Protein 2IAF (pdb70)

Secondary structure (DSSP, 8-state):
--SSS---HHHHHHHHHHHTT-TTT--EEEEEEEHHHHHT-TTSSHHHHHHHHTTT---------HHHHHTEEEETTTEEEE--HHHHEEEETT---SS-S---EEEE-TTS-EEEEE-EEE-SSS-EEETTTTT-

Radius of gyration: 13.77 Å; Cα contacts (8 Å, |Δi|>4): 267; chains: 1; bounding box: 31×38×36 Å

Sequence (136 aa):
SSHTVGPLAANAFLQLLEQKNLFDKTQRVKVELYGSSLALTGKGHGTDKAILNGLENKAPESIPRHEILDSNLLNLAGKKEIPFHEATDFLFLQKELLPKHSNGRFSAFDGNANLLIEQVYYSIGGGFITTEEDFDK

InterPro domains:
  IPR004644 Iron-sulphur-dependent L-serine dehydratase single chain form [TIGR00720] (3-455)
  IPR005130 Serine dehydratase-like, alpha subunit [PF03313] (185-452)
  IPR005131 Serine dehydratase beta chain [PF03315] (4-157)
  IPR029009 Allosteric substrate binding domain superfamily [G3DSA:3.30.1330.90] (11-161)
  IPR029009 Allosteric substrate binding domain superfamily [SSF143548] (17-159)
  IPR051318 Iron-sulphur-dependent L-serine dehydratase [PTHR30182] (2-454)

Organism: Legionella pneumophila (strain Lens) (NCBI:txid297245)

Nearest PDB structures (foldseek):
  2iaf-assembly1_A  TM=1.007E+00  e=7.586E-28  Legionella pneumophila
  2iqq-assembly1_A  TM=1.002E+00  e=4.277E-25  Legionella pneumophila subsp. pneumophila str. Philadelphia 1
  4rqo-assembly1_B  TM=9.768E-01  e=1.611E-23  Legionella pneumophila subsp. pneumophila str. Thunder Bay
  4rqo-assembly1_A  TM=9.763E-01  e=1.733E-22  Legionella pneumophila subsp. pneumophila str. Thunder Bay
  2ich-assembly1_A  TM=5.647E-01  e=5.427E+00  Nitrosomonas europaea

CATH classification: 3.30.1330.90

Solvent-accessible surface area: 6943 Å² total

Structure (mmCIF, N/CA/C/O backbone):
data_2IAF
#
_entry.id   2IAF
#
_cell.length_a   56.319
_cell.length_b   76.835
_cell.length_c   108.135
_cell.angle_alpha   90.00
_cell.angle_beta   90.00
_cell.angle_gamma   90.00
#
_symmetry.space_group_name_H-M   'I 21 21 21'
#
loop_
_entity.id
_entity.type
_entity.pdbx_description
1 polymer 'Hypothetical protein sdhL'
2 non-polymer 'MAGNESIUM ION'
3 water water
#
loop_
_atom_site.group_PDB
_atom_site.id
_atom_site.type_symbol
_atom_site.label_atom_id
_atom_site.label_alt_id
_atom_site.label_comp_id
_atom_site.label_asym_id
_atom_site.label_entity_id
_atom_site.label_seq_id
_atom_site.pdbx_PDB_ins_code
_atom_site.Cartn_x
_atom_site.Cartn_y
_atom_site.Cartn_z
_atom_site.occupancy
_atom_site.B_iso_or_equiv
_atom_site.auth_seq_id
_atom_site.auth_comp_id
_atom_site.auth_asym_id
_atom_site.auth_atom_id
_atom_site.pdbx_PDB_model_num
ATOM 1 N N . SER A 1 7 ? 15.516 38.720 13.311 1.00 62.42 4 SER A N 1
ATOM 2 C CA . SER A 1 7 ? 14.932 40.016 13.745 1.00 62.63 4 SER A CA 1
ATOM 3 C C . SER A 1 7 ? 14.956 40.198 15.281 1.00 62.68 4 SER A C 1
ATOM 4 O O . SER A 1 7 ? 15.795 40.969 15.796 1.00 62.94 4 SER A O 1
ATOM 7 N N . SER A 1 8 ? 14.172 39.411 16.031 1.00 61.74 5 SER A N 1
ATOM 8 C CA . SER A 1 8 ? 14.042 37.979 15.802 1.00 61.33 5 SER A CA 1
ATOM 9 C C . SER A 1 8 ? 12.701 37.282 15.446 1.00 59.94 5 SER A C 1
ATOM 10 O O . SER A 1 8 ? 11.929 36.756 16.307 1.00 60.02 5 SER A O 1
ATOM 13 N N . HIS A 1 9 ? 12.474 37.262 14.146 1.00 57.17 6 HIS A N 1
ATOM 14 C CA . HIS A 1 9 ? 11.828 36.139 13.554 1.00 54.83 6 HIS A CA 1
ATOM 15 C C . HIS A 1 9 ? 12.963 35.271 12.964 1.00 52.36 6 HIS A C 1
ATOM 16 O O . HIS A 1 9 ? 12.713 34.252 12.358 1.00 51.57 6 HIS A O 1
ATOM 23 N N . THR A 1 10 ? 14.207 35.679 13.228 1.00 49.39 7 THR A N 1
ATOM 24 C CA . THR A 1 10 ? 15.365 34.831 12.960 1.00 47.05 7 THR A CA 1
ATOM 25 C C . THR A 1 10 ? 16.248 34.545 14.193 1.00 44.62 7 THR A C 1
ATOM 26 O O . THR A 1 10 ? 16.500 33.377 14.477 1.00 44.38 7 THR A O 1
ATOM 30 N N . VAL A 1 11 ? 16.681 35.578 14.928 1.00 42.25 8 VAL A N 1
ATOM 31 C CA . VAL A 1 11 ? 17.639 35.431 16.037 1.00 39.76 8 VAL A CA 1
ATOM 32 C C . VAL A 1 11 ? 17.020 34.603 17.181 1.00 38.11 8 VAL A C 1
ATOM 33 O O . VAL A 1 11 ? 17.590 33.616 17.616 1.00 38.58 8 VAL A O 1
ATOM 37 N N . GLY A 1 12 ? 15.869 35.021 17.695 1.00 36.84 9 GLY A N 1
ATOM 38 C CA . GLY A 1 12 ? 15.184 34.297 18.791 1.00 35.17 9 GLY A CA 1
ATOM 39 C C . GLY A 1 12 ? 14.924 32.828 18.393 1.00 34.73 9 GLY A C 1
ATOM 40 O O . GLY A 1 12 ? 15.261 31.909 19.185 1.00 35.26 9 GLY A O 1
ATOM 41 N N . PRO A 1 13 ? 14.272 32.592 17.223 1.00 33.00 10 PRO A N 1
ATOM 42 C CA . PRO A 1 13 ? 14.072 31.185 16.776 1.00 33.70 10 PRO A CA 1
ATOM 43 C C . PRO A 1 13 ? 15.365 30.348 16.746 1.00 34.74 10 PRO A C 1
ATOM 44 O O . PRO A 1 13 ? 15.361 29.215 17.252 1.00 33.99 10 PRO A O 1
ATOM 56 N N . LEU A 1 15 ? 18.058 30.796 18.578 1.00 35.17 12 LEU A N 1
ATOM 57 C CA . LEU A 1 15 ? 18.430 30.583 19.970 1.00 33.45 12 LEU A CA 1
ATOM 58 C C . LEU A 1 15 ? 17.562 29.537 20.667 1.00 32.97 12 LEU A C 1
ATOM 59 O O . LEU A 1 15 ? 18.046 28.794 21.519 1.00 33.45 12 LEU A O 1
ATOM 64 N N . ALA A 1 16 ? 16.276 29.500 20.330 1.00 30.98 13 ALA A N 1
ATOM 65 C CA . ALA A 1 16 ? 15.378 28.484 20.842 1.00 30.43 13 ALA A CA 1
ATOM 66 C C . ALA A 1 16 ? 15.828 27.084 20.354 1.00 30.52 13 ALA A C 1
ATOM 67 O O . ALA A 1 16 ? 15.835 26.151 21.124 1.00 30.86 13 ALA A O 1
ATOM 69 N N . ALA A 1 17 ? 16.224 26.960 19.096 1.00 30.87 14 ALA A N 1
ATOM 70 C CA . ALA A 1 17 ? 16.731 25.678 18.543 1.00 31.90 14 ALA A CA 1
ATOM 71 C C . ALA A 1 17 ? 18.011 25.220 19.286 1.00 32.63 14 ALA A C 1
ATOM 72 O O . ALA A 1 17 ? 18.158 24.046 19.651 1.00 33.79 14 ALA A O 1
ATOM 74 N N . ASN A 1 18 ? 18.897 26.171 19.565 1.00 33.45 15 ASN A N 1
ATOM 75 C CA . ASN A 1 18 ? 20.126 25.917 20.306 1.00 33.35 15 ASN A CA 1
ATOM 76 C C . ASN A 1 18 ? 19.809 25.427 21.701 1.00 33.48 15 ASN A C 1
ATOM 77 O O . ASN A 1 18 ? 20.349 24.416 22.138 1.00 34.77 15 ASN A O 1
ATOM 82 N N . ALA A 1 19 ? 18.950 26.163 22.396 1.00 32.66 16 ALA A N 1
ATOM 83 C CA . ALA A 1 19 ? 18.407 25.768 23.686 1.00 32.15 16 ALA A CA 1
ATOM 84 C C . ALA A 1 19 ? 17.776 24.365 23.686 1.00 31.73 16 ALA A C 1
ATOM 85 O O . ALA A 1 19 ? 18.011 23.597 24.606 1.00 31.88 16 ALA A O 1
ATOM 87 N N . PHE A 1 20 ? 16.950 24.041 22.680 1.00 32.06 17 PHE A N 1
ATOM 88 C CA . PHE A 1 20 ? 16.333 22.729 22.614 1.00 31.75 17 PHE A CA 1
ATOM 89 C C . PHE A 1 20 ? 17.423 21.655 22.549 1.00 32.10 17 PHE A C 1
ATOM 90 O O . PHE A 1 20 ? 17.345 20.637 23.240 1.00 32.20 17 PHE A O 1
ATOM 98 N N . LEU A 1 21 ? 18.429 21.880 21.715 1.00 33.04 18 LEU A N 1
ATOM 99 C CA . LEU A 1 21 ? 19.580 20.949 21.630 1.00 35.41 18 LEU A CA 1
ATOM 100 C C . LEU A 1 21 ? 20.261 20.724 22.997 1.00 36.21 18 LEU A C 1
ATOM 101 O O . LEU A 1 21 ? 20.570 19.594 23.380 1.00 35.57 18 LEU A O 1
ATOM 106 N N . GLN A 1 22 ? 20.437 21.808 23.746 1.00 38.33 19 GLN A N 1
ATOM 107 C CA . GLN A 1 22 ? 21.098 21.746 25.053 1.00 40.40 19 GLN A CA 1
ATOM 108 C C . GLN A 1 22 ? 20.188 21.051 26.074 1.00 40.60 19 GLN A C 1
ATOM 109 O O . GLN A 1 22 ? 20.679 20.348 26.958 1.00 40.88 19 GLN A O 1
ATOM 115 N N . LEU A 1 23 ? 18.872 21.205 25.927 1.00 40.04 20 LEU A N 1
ATOM 116 C CA . LEU A 1 23 ? 17.922 20.483 26.757 1.00 40.84 20 LEU A CA 1
ATOM 117 C C . LEU A 1 23 ? 18.028 18.961 26.527 1.00 41.77 20 LEU A C 1
ATOM 118 O O . LEU A 1 23 ? 18.034 18.172 27.479 1.00 42.48 20 LEU A O 1
ATOM 123 N N . LEU A 1 24 ? 18.140 18.551 25.268 1.00 42.91 21 LEU A N 1
ATOM 124 C CA . LEU A 1 24 ? 18.296 17.142 24.952 1.00 43.72 21 LEU A CA 1
ATOM 125 C C . LEU A 1 24 ? 19.545 16.550 25.635 1.00 45.25 21 LEU A C 1
ATOM 126 O O . LEU A 1 24 ? 19.517 15.399 26.073 1.00 45.35 21 LEU A O 1
ATOM 131 N N . GLU A 1 25 ? 20.615 17.336 25.747 1.00 46.51 22 GLU A N 1
ATOM 132 C CA . GLU A 1 25 ? 21.846 16.844 26.399 1.00 48.34 22 GLU A CA 1
ATOM 133 C C . GLU A 1 25 ? 21.672 16.845 27.892 1.00 48.93 22 GLU A C 1
ATOM 134 O O . GLU A 1 25 ? 21.954 15.859 28.545 1.00 49.59 22 GLU A O 1
ATOM 140 N N . GLN A 1 26 ? 21.192 17.954 28.435 1.00 49.94 23 GLN A N 1
ATOM 141 C CA . GLN A 1 26 ? 20.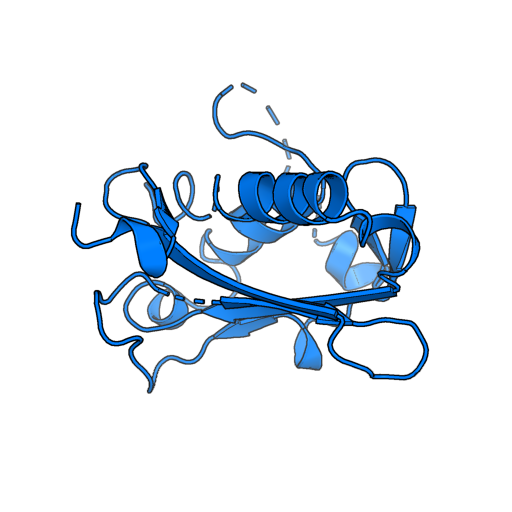928 18.066 29.865 1.00 50.82 23 GLN A CA 1
ATOM 142 C C . GLN A 1 26 ? 20.008 16.932 30.362 1.00 50.30 23 GLN A C 1
ATOM 143 O O . GLN A 1 26 ? 20.171 16.454 31.485 1.00 50.45 23 GLN A O 1
ATOM 149 N N . LYS A 1 27 ? 19.086 16.472 29.511 1.00 49.59 24 LYS A N 1
ATOM 150 C CA . LYS A 1 27 ? 18.150 15.369 29.853 1.00 48.65 24 LYS A CA 1
ATOM 151 C C . LYS A 1 27 ? 18.607 13.942 29.443 1.00 48.00 24 LYS A C 1
ATOM 152 O O . LYS A 1 27 ? 17.891 12.962 29.681 1.00 46.59 24 LYS A O 1
ATOM 158 N N . ASN A 1 28 ? 19.797 13.838 28.853 1.00 47.26 25 ASN A N 1
ATOM 159 C CA . ASN A 1 28 ? 20.279 12.605 28.231 1.00 47.61 25 ASN A CA 1
ATOM 160 C C . ASN A 1 28 ? 19.299 11.951 27.237 1.00 46.97 25 ASN A C 1
ATOM 161 O O . ASN A 1 28 ? 19.146 10.710 27.187 1.00 46.49 25 ASN A O 1
ATOM 166 N N . LEU A 1 29 ? 18.660 12.792 26.430 1.00 46.00 26 LEU A N 1
ATOM 167 C CA . LEU A 1 29 ? 17.727 12.308 25.436 1.00 45.29 26 LEU A CA 1
ATOM 168 C C . LEU A 1 29 ? 18.263 12.439 24.022 1.00 44.62 26 LEU A C 1
ATOM 169 O O . LEU A 1 29 ? 17.610 12.014 23.067 1.00 45.49 26 LEU A O 1
ATOM 174 N N . PHE A 1 30 ? 19.444 13.030 23.861 1.00 43.29 27 PHE A N 1
ATOM 175 C CA . PHE A 1 30 ? 20.015 13.188 22.531 1.00 41.80 27 PHE A CA 1
ATOM 176 C C . PHE A 1 30 ? 20.267 11.846 21.804 1.00 42.73 27 PHE A C 1
ATOM 177 O O . PHE A 1 30 ? 19.924 11.699 20.627 1.00 43.18 27 PHE A O 1
ATOM 185 N N . ASP A 1 31 ? 20.885 10.878 22.483 1.00 42.58 28 ASP A N 1
ATOM 186 C CA . ASP A 1 31 ? 21.179 9.598 21.863 1.00 42.40 28 ASP A CA 1
ATOM 187 C C . ASP A 1 31 ? 19.930 8.842 21.477 1.00 41.90 28 ASP A C 1
ATOM 188 O O . ASP A 1 31 ? 19.936 8.101 20.487 1.00 41.73 28 ASP A O 1
ATOM 193 N N . LYS A 1 32 ? 18.854 9.015 22.244 1.00 41.32 29 LYS A N 1
ATOM 194 C CA . LYS A 1 32 ? 17.587 8.351 21.895 1.00 40.71 29 LYS A CA 1
ATOM 195 C C . LYS A 1 32 ? 16.811 9.028 20.741 1.00 39.53 29 LYS A C 1
ATOM 196 O O . LYS A 1 32 ? 15.940 8.392 20.135 1.00 39.28 29 LYS A O 1
ATOM 202 N N . THR A 1 33 ? 17.096 10.314 20.465 1.00 38.26 30 THR A N 1
ATOM 203 C CA . THR A 1 33 ? 16.373 11.094 19.452 1.00 36.28 30 THR A CA 1
ATOM 204 C C . THR A 1 33 ? 16.634 10.611 18.018 1.00 35.66 30 THR A C 1
ATOM 205 O O . THR A 1 33 ? 17.784 10.622 17.548 1.00 34.60 30 THR A O 1
ATOM 209 N N . GLN A 1 34 ? 15.549 10.255 17.320 1.00 34.37 31 GLN A N 1
ATOM 210 C CA . GLN A 1 34 ? 15.620 9.864 15.916 1.00 34.70 31 GLN A CA 1
ATOM 211 C C . GLN A 1 34 ? 14.809 10.776 15.000 1.00 33.23 31 GLN A C 1
ATOM 212 O O . GLN A 1 34 ? 14.883 10.687 13.766 1.00 32.64 31 GLN A O 1
ATOM 218 N N . ARG A 1 35 ? 14.032 11.666 15.615 1.00 32.49 32 ARG A N 1
ATOM 219 C CA . ARG A 1 35 ? 13.151 12.573 14.862 1.00 31.37 32 ARG A CA 1
ATOM 220 C C . ARG A 1 35 ? 12.909 13.805 15.692 1.00 30.98 32 ARG A C 1
ATOM 221 O O . ARG A 1 35 ? 12.721 13.692 16.893 1.00 31.92 32 ARG A O 1
ATOM 229 N N . VAL A 1 36 ? 12.888 14.974 15.053 1.00 30.66 33 VAL A N 1
ATOM 230 C CA . VAL A 1 36 ? 12.417 16.196 15.713 1.00 29.63 33 VAL A CA 1
ATOM 231 C C . VAL A 1 36 ? 11.276 16.820 14.914 1.00 28.49 33 VAL A C 1
ATOM 232 O O . VAL A 1 36 ? 11.176 16.607 13.710 1.00 28.63 33 VAL A O 1
ATOM 236 N N . LYS A 1 37 ? 10.410 17.573 15.595 1.00 26.35 34 LYS A N 1
ATOM 237 C CA . LYS A 1 37 ? 9.308 18.248 14.964 1.00 24.62 34 LYS A CA 1
ATOM 238 C C . LYS A 1 37 ? 9.289 19.666 15.545 1.00 24.74 34 LYS A C 1
ATOM 239 O O . LYS A 1 37 ? 9.513 19.859 16.749 1.00 24.64 34 LYS A O 1
ATOM 245 N N . VAL A 1 38 ? 9.026 20.656 14.692 1.00 23.69 35 VAL A N 1
ATOM 246 C CA . VAL A 1 38 ? 8.925 22.026 15.160 1.00 22.23 35 VAL A CA 1
ATOM 247 C C . VAL A 1 38 ? 7.550 22.505 14.651 1.00 22.94 35 VAL A C 1
ATOM 248 O O . VAL A 1 38 ? 7.135 22.262 13.499 1.00 21.50 35 VAL A O 1
ATOM 252 N N . GLU A 1 39 ? 6.846 23.168 15.554 1.00 22.58 36 GLU A N 1
ATOM 253 C CA . GLU A 1 39 ? 5.568 23.793 15.262 1.00 23.54 36 GLU A CA 1
ATOM 254 C C . GLU A 1 39 ? 5.719 25.276 15.562 1.00 23.74 36 GLU A C 1
ATOM 255 O O . GLU A 1 39 ? 6.112 25.646 16.693 1.00 23.10 36 GLU A O 1
ATOM 261 N N . LEU A 1 40 ? 5.350 26.098 14.578 1.00 24.22 37 LEU A N 1
ATOM 262 C CA . LEU A 1 40 ? 5.327 27.593 14.710 1.00 23.17 37 LEU A CA 1
ATOM 263 C C . LEU A 1 40 ? 3.906 28.086 14.855 1.00 23.41 37 LEU A C 1
ATOM 264 O O . LEU A 1 40 ? 2.964 27.546 14.223 1.00 21.83 37 LEU A O 1
ATOM 269 N N . TYR A 1 41 ? 3.737 29.094 15.725 1.00 22.62 38 TYR A N 1
ATOM 270 C CA . TYR A 1 41 ? 2.446 29.650 16.037 1.00 22.70 38 TYR A CA 1
ATOM 271 C C . TYR A 1 41 ? 2.412 31.154 15.759 1.00 24.27 38 TYR A C 1
ATOM 272 O O . TYR A 1 41 ? 3.471 31.796 15.590 1.00 23.53 38 TYR A O 1
ATOM 281 N N . GLY A 1 42 ? 1.178 31.682 15.666 1.00 23.87 39 GLY A N 1
ATOM 282 C CA . GLY A 1 42 ? 0.955 33.109 15.661 1.00 27.10 39 GLY A CA 1
ATOM 283 C C . GLY A 1 42 ? 1.832 33.774 14.625 1.00 28.02 39 GLY A C 1
ATOM 284 O O . GLY A 1 42 ? 1.878 33.336 13.468 1.00 28.22 39 GLY A O 1
ATOM 285 N N A SER A 1 43 ? 2.527 34.818 15.070 0.50 27.59 40 SER A N 1
ATOM 286 N N B SER A 1 43 ? 2.518 34.842 15.033 0.50 27.86 40 SER A N 1
ATOM 287 C CA A SER A 1 43 ? 3.344 35.667 14.233 0.50 27.84 40 SER A CA 1
ATOM 288 C CA B SER A 1 43 ? 3.301 35.638 14.107 0.50 28.26 40 SER A CA 1
ATOM 289 C C A SER A 1 43 ? 4.481 34.929 13.564 0.50 28.35 40 SER A C 1
ATOM 290 C C B SER A 1 43 ? 4.424 34.843 13.486 0.50 28.68 40 SER A C 1
ATOM 291 O O A SER A 1 43 ? 4.850 35.263 12.444 0.50 28.06 40 SER A O 1
ATOM 292 O O B SER A 1 43 ? 4.742 35.067 12.320 0.50 28.19 40 SER A O 1
ATOM 297 N N . LEU A 1 44 ? 5.041 33.926 14.244 1.00 28.61 41 LEU A N 1
ATOM 298 C CA . LEU A 1 44 ? 6.094 33.090 13.628 1.00 28.22 41 LEU A CA 1
ATOM 299 C C . LEU A 1 44 ? 5.512 32.244 12.491 1.00 28.88 41 LEU A C 1
ATOM 300 O O . LEU A 1 44 ? 6.173 32.051 11.470 1.00 28.93 41 LEU A O 1
ATOM 305 N N . ALA A 1 45 ? 4.306 31.720 12.663 1.00 27.85 42 ALA A N 1
ATOM 306 C CA . ALA A 1 45 ? 3.723 30.828 11.654 1.00 29.43 42 ALA A CA 1
ATOM 307 C C . ALA A 1 45 ? 3.338 31.661 10.433 1.00 31.42 42 ALA A C 1
ATOM 308 O O . ALA A 1 45 ? 3.419 31.180 9.312 1.00 30.97 42 ALA A O 1
ATOM 310 N N . LEU A 1 46 ? 2.854 32.888 10.679 1.00 33.22 43 LEU A N 1
ATOM 311 C CA . LEU A 1 46 ? 2.337 33.775 9.619 1.00 36.66 43 LEU A CA 1
ATOM 312 C C . LEU A 1 46 ? 3.413 34.286 8.702 1.00 38.02 43 LEU A C 1
ATOM 313 O O . LEU A 1 46 ? 3.138 34.704 7.605 1.00 39.25 43 LEU A O 1
ATOM 318 N N . THR A 1 47 ? 4.651 34.244 9.141 1.00 40.18 44 THR A N 1
ATOM 319 C CA . THR A 1 47 ? 5.734 34.459 8.216 1.00 42.05 44 THR A CA 1
ATOM 320 C C . THR A 1 47 ? 5.700 33.560 6.921 1.00 43.18 44 THR A C 1
ATOM 321 O O . THR A 1 47 ? 5.935 34.044 5.782 1.00 43.19 44 THR A O 1
ATOM 325 N N . GLY A 1 48 ? 5.395 32.271 7.081 1.00 44.20 45 GLY A N 1
ATOM 326 C CA . GLY A 1 48 ? 5.398 31.333 5.939 1.00 45.37 45 GLY A CA 1
ATOM 327 C C . GLY A 1 48 ? 6.740 30.750 5.482 1.00 46.42 45 GLY A C 1
ATOM 328 O O . GLY A 1 48 ? 7.826 31.307 5.772 1.00 46.33 45 GLY A O 1
ATOM 329 N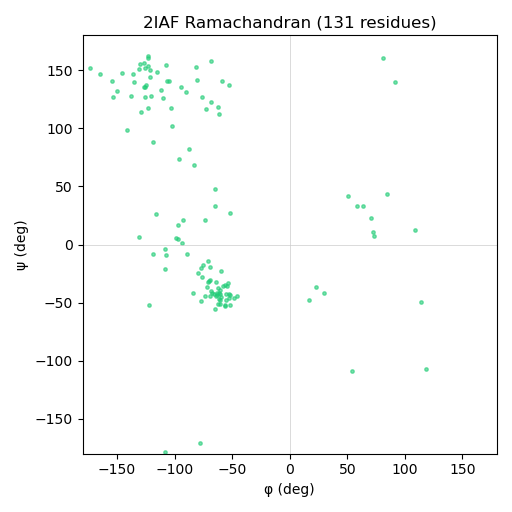 N . LYS A 1 49 ? 6.654 29.628 4.753 1.00 47.54 46 LYS A N 1
ATOM 330 C CA . LYS A 1 49 ? 7.842 28.905 4.210 1.00 48.72 46 LYS A CA 1
ATOM 331 C C . LYS A 1 49 ? 8.786 29.812 3.412 1.00 49.57 46 LYS A C 1
ATOM 332 O O . LYS A 1 49 ? 8.329 30.661 2.615 1.00 49.87 46 LYS A O 1
ATOM 338 N N . GLY A 1 50 ? 10.093 29.619 3.647 1.00 50.22 47 GLY A N 1
ATOM 339 C CA . GLY A 1 50 ? 11.185 30.440 3.072 1.00 50.30 47 GLY A CA 1
ATOM 340 C C . GLY A 1 50 ? 11.183 31.952 3.363 1.00 50.48 47 GLY A C 1
ATOM 341 O O . GLY A 1 50 ? 11.621 32.741 2.480 1.00 50.15 47 GLY A O 1
ATOM 342 N N . HIS A 1 51 ? 10.698 32.369 4.560 1.00 49.32 48 HIS A N 1
ATOM 343 C CA . HIS A 1 51 ? 10.807 33.790 4.992 1.00 49.11 48 HIS A CA 1
ATOM 344 C C . HIS A 1 51 ? 11.678 34.069 6.261 1.00 47.02 48 HIS A C 1
ATOM 345 O O . HIS A 1 51 ? 11.500 35.073 6.967 1.00 47.67 48 HIS A O 1
ATOM 352 N N . GLY A 1 52 ? 12.635 33.173 6.511 1.00 44.00 49 GLY A N 1
ATOM 353 C CA . GLY A 1 52 ? 13.624 33.373 7.546 1.00 40.10 49 GLY A CA 1
ATOM 354 C C . GLY A 1 52 ? 13.549 32.408 8.720 1.00 36.94 49 GLY A C 1
ATOM 355 O O . GLY A 1 52 ? 14.561 31.838 9.116 1.00 35.34 49 GLY A O 1
ATOM 356 N N . THR A 1 53 ? 12.355 32.246 9.287 1.00 35.13 50 THR A N 1
ATOM 357 C CA . THR A 1 53 ? 12.200 31.524 10.553 1.00 33.27 50 THR A CA 1
ATOM 358 C C . THR A 1 53 ? 12.519 30.052 10.390 1.00 32.52 50 THR A C 1
ATOM 359 O O . THR A 1 53 ? 13.176 29.472 11.252 1.00 32.34 50 THR A O 1
ATOM 363 N N . ASP A 1 54 ? 12.058 29.453 9.290 1.00 33.38 51 ASP A N 1
ATOM 364 C CA . ASP A 1 54 ? 12.406 28.073 8.950 1.00 33.94 51 ASP A CA 1
ATOM 365 C C . ASP A 1 54 ? 13.922 27.885 8.765 1.00 33.30 51 ASP A C 1
ATOM 366 O O . ASP A 1 54 ? 14.501 27.021 9.420 1.00 32.72 51 ASP A O 1
ATOM 371 N N . LYS A 1 55 ? 14.576 28.713 7.947 1.00 32.86 52 LYS A N 1
ATOM 372 C CA . LYS A 1 55 ? 16.025 28.550 7.838 1.00 33.33 52 LYS A CA 1
ATOM 373 C C . LYS A 1 55 ? 16.730 28.797 9.158 1.00 32.57 52 LYS A C 1
ATOM 374 O O . LYS A 1 55 ? 17.703 28.112 9.441 1.00 32.12 52 LYS A O 1
ATOM 380 N N . ALA A 1 56 ? 16.266 29.782 9.957 1.00 32.11 53 ALA A N 1
ATOM 381 C CA . ALA A 1 56 ? 16.924 30.107 11.226 1.00 31.17 53 ALA A CA 1
ATOM 382 C C . ALA A 1 56 ? 16.882 28.869 12.164 1.00 30.59 53 ALA A C 1
ATOM 383 O O . ALA A 1 56 ? 17.919 28.476 12.748 1.00 30.68 53 ALA A O 1
ATOM 385 N N . ILE A 1 57 ? 15.712 28.242 12.269 1.00 28.94 54 ILE A N 1
ATOM 386 C CA . ILE A 1 57 ? 15.522 27.088 13.163 1.00 28.35 54 ILE A CA 1
ATOM 387 C C . ILE A 1 57 ? 16.281 25.835 12.697 1.00 29.08 54 ILE A C 1
ATOM 388 O O . ILE A 1 57 ? 16.892 25.148 13.502 1.00 29.92 54 ILE A O 1
ATOM 393 N N . LEU A 1 58 ? 16.227 25.530 11.401 1.00 29.57 55 LEU A N 1
ATOM 394 C CA . LEU A 1 58 ? 16.849 24.326 10.883 1.00 30.62 55 LEU A CA 1
ATOM 395 C C . LEU A 1 58 ? 18.379 24.452 11.058 1.00 31.70 55 LEU A C 1
ATOM 396 O O . LEU A 1 58 ? 19.024 23.511 11.504 1.00 33.39 55 LEU A O 1
ATOM 401 N N . ASN A 1 59 ? 18.938 25.619 10.767 1.00 31.83 56 ASN A N 1
ATOM 402 C CA . ASN A 1 59 ? 20.368 25.860 11.052 1.00 33.10 56 ASN A CA 1
ATOM 403 C C . ASN A 1 59 ? 20.713 25.822 12.537 1.00 32.99 56 ASN A C 1
ATOM 404 O O . ASN A 1 59 ? 21.705 25.205 12.895 1.00 31.91 56 ASN A O 1
ATOM 409 N N . GLY A 1 60 ? 19.892 26.464 13.389 1.00 32.57 57 GLY A N 1
ATOM 410 C CA . GLY A 1 60 ? 20.036 26.319 14.841 1.00 32.78 57 GLY A CA 1
ATOM 411 C C . GLY A 1 60 ? 19.976 24.898 15.436 1.00 33.44 57 GLY A C 1
ATOM 412 O O . GLY A 1 60 ? 20.625 24.635 16.449 1.00 32.26 57 GLY A O 1
ATOM 413 N N . LEU A 1 61 ? 19.150 24.008 14.854 1.00 34.94 58 LEU A N 1
ATOM 414 C CA . LEU A 1 61 ? 19.079 22.581 15.258 1.00 34.89 58 LEU A CA 1
ATOM 415 C C . LEU A 1 61 ? 20.323 21.798 14.845 1.00 36.24 58 LEU A C 1
ATOM 416 O O . LEU A 1 61 ? 20.507 20.641 15.271 1.00 36.76 58 LEU A O 1
ATOM 421 N N . GLU A 1 62 ? 21.120 22.401 13.961 1.00 37.72 59 GLU A N 1
ATOM 422 C CA . GLU A 1 62 ? 22.452 21.897 13.633 1.00 39.68 59 GLU A CA 1
ATOM 423 C C . GLU A 1 62 ? 23.554 22.615 14.421 1.00 40.18 59 GLU A C 1
ATOM 424 O O . GLU A 1 62 ? 24.762 22.479 14.112 1.00 40.06 59 GLU A O 1
ATOM 430 N N . ASN A 1 63 ? 23.159 23.299 15.492 1.00 39.66 60 ASN A N 1
ATOM 431 C CA . ASN A 1 63 ? 24.116 24.023 16.370 1.00 42.14 60 ASN A CA 1
ATOM 432 C C . ASN A 1 63 ? 24.773 25.278 15.796 1.00 42.97 60 ASN A C 1
ATOM 433 O O . ASN A 1 63 ? 25.829 25.691 16.283 1.00 44.22 60 ASN A O 1
ATOM 438 N N . LYS A 1 64 ? 24.156 25.908 14.796 1.00 44.49 61 LYS A N 1
ATOM 439 C CA . LYS A 1 64 ? 24.583 27.279 14.423 1.00 44.82 61 LYS A CA 1
ATOM 440 C C . LYS A 1 64 ? 23.956 28.257 15.382 1.00 45.64 61 LYS A C 1
ATOM 441 O O . LYS A 1 64 ? 22.790 28.079 15.798 1.00 45.19 61 LYS A O 1
ATOM 447 N N . ALA A 1 65 ? 24.748 29.281 15.743 1.00 46.47 62 ALA A N 1
ATOM 448 C CA . ALA A 1 65 ? 24.352 30.302 16.717 1.00 47.60 62 ALA A CA 1
ATOM 449 C C . ALA A 1 65 ? 24.254 31.682 16.031 1.00 47.97 62 ALA A C 1
ATOM 450 O O . ALA A 1 65 ? 24.950 31.903 15.056 1.00 47.64 62 ALA A O 1
ATOM 452 N N . PRO A 1 66 ? 23.349 32.584 16.497 1.00 48.83 63 PRO A N 1
ATOM 453 C CA . PRO A 1 66 ? 23.219 33.914 15.859 1.00 49.86 63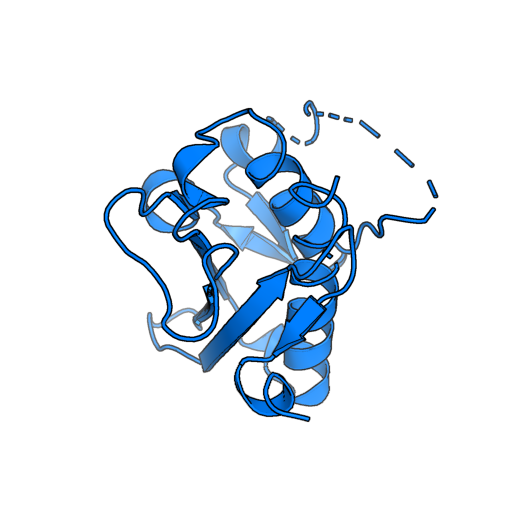 PRO A CA 1
ATOM 454 C C . PRO A 1 66 ? 24.534 34.715 15.784 1.00 49.96 63 PRO A C 1
ATOM 455 O O . PRO A 1 66 ? 24.842 35.223 14.707 1.00 50.20 63 PRO A O 1
ATOM 459 N N . GLU A 1 67 ? 25.290 34.795 16.898 1.00 50.68 64 GLU A N 1
ATOM 460 C CA . GLU A 1 67 ? 26.607 35.484 16.993 1.00 50.94 64 GLU A CA 1
ATOM 461 C C . GLU A 1 67 ? 27.632 34.773 16.123 1.00 51.24 64 GLU A C 1
ATOM 462 O O . GLU A 1 67 ? 28.034 35.304 15.096 1.00 51.65 64 GLU A O 1
ATOM 468 N N . SER A 1 73 ? 24.967 31.468 3.735 1.00 49.28 70 SER A N 1
ATOM 469 C CA . SER A 1 73 ? 25.019 29.998 3.922 1.00 52.56 70 SER A CA 1
ATOM 470 C C . SER A 1 73 ? 23.725 29.281 4.433 1.00 52.77 70 SER A C 1
ATOM 471 O O . SER A 1 73 ? 23.522 28.085 4.197 1.00 54.59 70 SER A O 1
ATOM 482 N N . ILE A 1 75 ? 20.552 29.555 3.653 1.00 52.16 72 ILE A N 1
ATOM 483 C CA . ILE A 1 75 ? 19.523 29.173 2.714 1.00 54.04 72 ILE A CA 1
ATOM 484 C C . ILE A 1 75 ? 19.903 27.957 1.807 1.00 54.62 72 ILE A C 1
ATOM 485 O O . ILE A 1 75 ? 19.115 26.990 1.689 1.00 55.33 72 ILE A O 1
ATOM 490 N N . PRO A 1 76 ? 21.104 27.979 1.207 1.00 55.89 73 PRO A N 1
ATOM 491 C CA . PRO A 1 76 ? 21.587 26.676 0.660 1.00 55.90 73 PRO A CA 1
ATOM 492 C C . PRO A 1 76 ? 21.462 25.477 1.687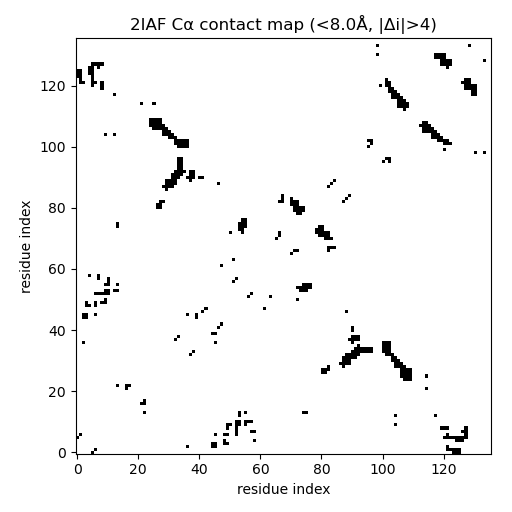 1.00 56.04 73 PRO A C 1
ATOM 493 O O . PRO A 1 76 ? 20.918 24.391 1.342 1.00 59.12 73 PRO A O 1
ATOM 497 N N . ARG A 1 77 ? 21.881 25.679 2.946 1.00 52.90 74 ARG A N 1
ATOM 498 C CA . ARG A 1 77 ? 21.894 24.579 3.896 1.00 49.65 74 ARG A CA 1
ATOM 499 C C . ARG A 1 77 ? 20.475 24.091 4.187 1.00 48.61 74 ARG A C 1
ATOM 500 O O . ARG A 1 77 ? 20.219 22.872 4.269 1.00 50.21 74 ARG A O 1
ATOM 516 N N . HIS A 1 79 ? 18.189 24.157 1.987 1.00 36.71 76 HIS A N 1
ATOM 517 C CA . HIS A 1 79 ? 17.908 23.452 0.750 1.00 37.21 76 HIS A CA 1
ATOM 518 C C . HIS A 1 79 ? 18.476 22.040 0.768 1.00 36.02 76 HIS A C 1
ATOM 519 O O . HIS A 1 79 ? 17.806 21.126 0.318 1.00 36.08 76 HIS A O 1
ATOM 526 N N . GLU A 1 80 ? 19.689 21.880 1.291 1.00 35.83 77 GLU A N 1
ATOM 527 C CA . GLU A 1 80 ? 20.340 20.573 1.381 1.00 35.91 77 GLU A CA 1
ATOM 528 C C . GLU A 1 80 ? 19.640 19.632 2.401 1.00 35.38 77 GLU A C 1
ATOM 529 O O . GLU A 1 80 ? 19.547 18.411 2.188 1.00 34.50 77 GLU A O 1
ATOM 535 N N . ILE A 1 81 ? 19.220 20.188 3.538 1.00 34.88 78 ILE A N 1
ATOM 536 C CA . ILE A 1 81 ? 18.452 19.424 4.508 1.00 33.43 78 ILE A CA 1
ATOM 537 C C . ILE A 1 81 ? 17.141 18.940 3.861 1.00 33.94 78 ILE A C 1
ATOM 538 O O . ILE A 1 81 ? 16.751 17.821 4.090 1.00 34.85 78 ILE A O 1
ATOM 543 N N . LEU A 1 82 ? 16.440 19.777 3.089 1.00 32.32 79 LEU A N 1
ATOM 544 C CA . LEU A 1 82 ? 15.162 19.379 2.504 1.00 31.63 79 LEU A CA 1
ATOM 545 C C . LEU A 1 82 ? 15.371 18.390 1.359 1.00 31.23 79 LEU A C 1
ATOM 546 O O . LEU A 1 82 ? 14.694 17.335 1.272 1.00 30.81 79 LEU A O 1
ATOM 551 N N . ASP A 1 83 ? 16.342 18.698 0.506 1.00 29.34 80 ASP A N 1
ATOM 552 C CA . ASP A 1 83 ? 16.742 17.743 -0.566 1.00 28.31 80 ASP A CA 1
ATOM 553 C C . ASP A 1 83 ? 17.155 16.331 -0.040 1.00 28.40 80 ASP A C 1
ATOM 554 O O . ASP A 1 83 ? 16.650 15.279 -0.531 1.00 28.24 80 ASP A O 1
ATOM 559 N N . SER A 1 84 ? 18.072 16.288 0.931 1.00 28.04 81 SER A N 1
ATOM 560 C CA . SER A 1 84 ? 18.599 14.988 1.429 1.00 27.80 81 SER A CA 1
ATOM 561 C C . SER A 1 84 ? 17.645 14.307 2.430 1.00 27.79 81 SER A C 1
ATOM 562 O O . SER A 1 84 ? 17.764 13.112 2.669 1.00 27.94 81 SER A O 1
ATOM 565 N N . ASN A 1 85 ? 16.791 15.089 3.109 1.00 28.05 82 ASN A N 1
ATOM 566 C CA . ASN A 1 85 ? 15.916 14.618 4.197 1.00 28.60 82 ASN A CA 1
ATOM 567 C C . ASN A 1 85 ? 16.758 14.136 5.348 1.00 29.29 82 ASN A C 1
ATOM 568 O O . ASN A 1 85 ? 16.444 13.166 6.016 1.00 27.52 82 ASN A O 1
ATOM 573 N N . LEU A 1 86 ? 17.903 14.794 5.513 1.00 31.40 83 LEU A N 1
ATOM 574 C CA . LEU A 1 86 ? 18.783 14.546 6.661 1.00 32.89 83 LEU A CA 1
ATOM 575 C C . LEU A 1 86 ? 19.092 15.831 7.393 1.00 33.68 83 LEU A C 1
ATOM 576 O O . LEU A 1 86 ? 19.605 16.806 6.771 1.00 33.46 83 LEU A O 1
ATOM 581 N N . LEU A 1 87 ? 18.846 15.805 8.699 1.00 34.11 84 LEU A N 1
ATOM 582 C CA . LEU A 1 87 ? 19.167 16.939 9.576 1.00 34.80 84 LEU A CA 1
ATOM 583 C C . LEU A 1 87 ? 20.309 16.500 10.450 1.00 35.48 84 LEU A C 1
ATOM 584 O O . LEU A 1 87 ? 20.258 15.474 11.115 1.00 35.69 84 LEU A O 1
ATOM 589 N N . ASN A 1 88 ? 21.361 17.293 10.441 1.00 36.18 85 ASN A N 1
ATOM 590 C CA . ASN A 1 88 ? 22.531 16.981 11.223 1.00 37.37 85 ASN A CA 1
ATOM 591 C C . ASN A 1 88 ? 22.390 17.543 12.628 1.00 37.53 85 ASN A C 1
ATOM 592 O O . ASN A 1 88 ? 22.918 18.630 12.958 1.00 36.64 85 ASN A O 1
ATOM 597 N N . LEU A 1 89 ? 21.687 16.791 13.468 1.00 37.80 86 LEU A N 1
ATOM 598 C CA . LEU A 1 89 ? 21.265 17.205 14.795 1.00 38.01 86 LEU A CA 1
ATOM 599 C C . LEU A 1 89 ? 22.429 17.529 15.719 1.00 37.90 86 LEU A C 1
ATOM 600 O O . LEU A 1 89 ? 23.157 16.660 16.126 1.00 36.67 86 LEU A O 1
ATOM 605 N N . ALA A 1 90 ? 22.569 18.790 16.078 1.00 37.95 87 ALA A N 1
ATOM 606 C CA . ALA A 1 90 ? 23.566 19.227 17.030 1.00 38.94 87 ALA A CA 1
ATOM 607 C C . ALA A 1 90 ? 25.023 19.251 16.562 1.00 40.84 87 ALA A C 1
ATOM 608 O O . ALA A 1 90 ? 25.914 19.465 17.344 1.00 41.86 87 ALA A O 1
ATOM 610 N N . GLY A 1 91 ? 25.259 19.022 15.289 1.00 42.47 88 GLY A N 1
ATOM 611 C CA . GLY A 1 91 ? 26.593 18.654 14.854 1.00 46.99 88 GLY A CA 1
ATOM 612 C C . GLY A 1 91 ? 26.849 17.313 14.197 1.00 47.18 88 GLY A C 1
ATOM 613 O O . GLY A 1 91 ? 26.552 17.160 13.032 1.00 49.03 88 GLY A O 1
ATOM 614 N N . LYS A 1 92 ? 27.498 16.401 14.918 1.00 47.65 89 LYS A N 1
ATOM 615 C CA . LYS A 1 92 ? 26.929 15.165 15.468 1.00 46.56 89 LYS A CA 1
ATOM 616 C C . LYS A 1 92 ? 26.201 14.169 14.553 1.00 46.24 89 LYS A C 1
ATOM 617 O O . LYS A 1 92 ? 26.825 13.504 13.751 1.00 46.87 89 LYS A O 1
ATOM 623 N N . LYS A 1 93 ? 24.880 14.081 14.683 1.00 44.89 90 LYS A N 1
ATOM 624 C CA . LYS A 1 93 ? 24.109 12.904 14.306 1.00 43.37 90 LYS A CA 1
ATOM 625 C C . LYS A 1 93 ? 23.018 13.209 13.288 1.00 42.49 90 LYS A C 1
ATOM 626 O O . LYS A 1 93 ? 22.124 13.976 13.562 1.00 41.39 90 LYS A O 1
ATOM 632 N N . GLU A 1 94 ? 23.118 12.610 12.107 1.00 40.32 91 GLU A N 1
ATOM 633 C CA . GLU A 1 94 ? 22.168 12.778 11.028 1.00 39.75 91 GLU A CA 1
ATOM 634 C C . GLU 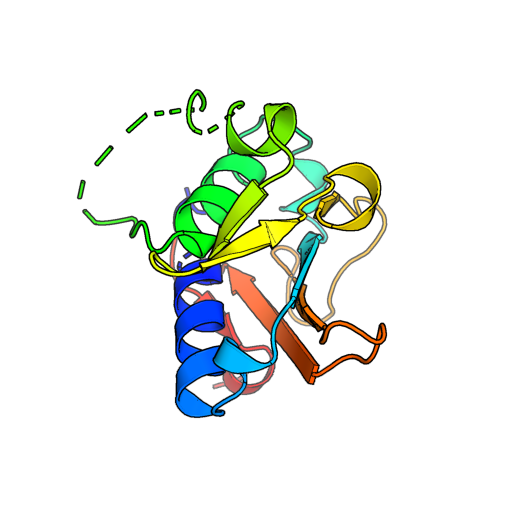A 1 94 ? 20.894 11.987 11.308 1.00 37.49 91 GLU A C 1
ATOM 635 O O . GLU A 1 94 ? 20.948 10.776 11.565 1.00 37.94 91 GLU A O 1
ATOM 641 N N . ILE A 1 95 ? 19.749 12.667 11.237 1.00 34.78 92 ILE A N 1
ATOM 642 C CA . ILE A 1 95 ? 18.442 11.996 11.398 1.00 31.79 92 ILE A CA 1
ATOM 643 C C . ILE A 1 95 ? 17.521 12.295 10.206 1.00 30.62 92 ILE A C 1
ATOM 644 O O . ILE A 1 95 ? 17.647 13.360 9.590 1.00 30.81 92 ILE A O 1
ATOM 649 N N . PRO A 1 96 ? 16.592 11.384 9.886 1.00 29.72 93 PRO A N 1
ATOM 650 C CA . PRO A 1 96 ? 15.640 11.724 8.854 1.00 29.83 93 PRO A CA 1
ATOM 651 C C . PRO A 1 96 ? 14.847 12.971 9.227 1.00 30.20 93 PRO A C 1
ATOM 652 O O . PRO A 1 96 ? 14.474 13.155 10.397 1.00 29.78 93 PRO A O 1
ATOM 656 N N . PHE A 1 97 ? 14.611 13.812 8.222 1.00 28.87 94 PHE A N 1
ATOM 657 C CA . PHE A 1 97 ? 13.850 15.014 8.411 1.00 28.67 94 PHE A CA 1
ATOM 658 C C . PHE A 1 97 ? 12.931 15.150 7.218 1.00 27.56 94 PHE A C 1
ATOM 659 O O . PHE A 1 97 ? 13.383 15.099 6.065 1.00 25.47 94 PHE A O 1
ATOM 667 N N . HIS A 1 98 ? 11.644 15.325 7.473 1.00 25.18 95 HIS A N 1
ATOM 668 C CA . HIS A 1 98 ? 10.699 15.503 6.394 1.00 25.90 95 HIS A CA 1
ATOM 669 C C . HIS A 1 98 ? 9.901 16.748 6.741 1.00 26.44 95 HIS A C 1
ATOM 670 O O . HIS A 1 98 ? 9.197 16.760 7.730 1.00 27.24 95 HIS A O 1
ATOM 677 N N . GLU A 1 99 ? 10.047 17.803 5.951 1.00 25.57 96 GLU A N 1
ATOM 678 C CA . GLU A 1 99 ? 9.370 19.054 6.220 1.00 25.94 96 GLU A CA 1
ATOM 679 C C . GLU A 1 99 ? 7.842 18.903 6.408 1.00 25.51 96 GLU A C 1
ATOM 680 O O . GLU A 1 99 ? 7.242 19.509 7.312 1.00 24.91 96 GLU A O 1
ATOM 686 N N . ALA A 1 100 ? 7.240 18.086 5.550 1.00 25.42 97 ALA A N 1
ATOM 687 C CA . ALA A 1 100 ? 5.801 17.860 5.508 1.00 25.97 97 ALA A CA 1
ATOM 688 C C . ALA A 1 100 ? 5.252 17.432 6.866 1.00 26.38 97 ALA A C 1
ATOM 689 O O . ALA A 1 100 ? 4.147 17.837 7.211 1.00 29.36 97 ALA A O 1
ATOM 691 N N . THR A 1 101 ? 6.015 16.649 7.645 1.00 25.25 98 THR A N 1
ATOM 692 C CA . THR A 1 101 ? 5.532 16.179 8.959 1.00 24.96 98 THR A CA 1
ATOM 693 C C . THR A 1 101 ? 6.250 16.853 10.155 1.00 25.81 98 THR A C 1
ATOM 694 O O . THR A 1 101 ? 5.707 16.838 11.276 1.00 25.27 98 THR A O 1
ATOM 698 N N . ASP A 1 102 ? 7.448 17.392 9.898 1.00 25.16 99 ASP A N 1
ATOM 699 C CA . ASP A 1 102 ? 8.407 17.820 10.950 1.00 26.37 99 ASP A CA 1
ATOM 700 C C . ASP A 1 102 ? 8.574 19.322 11.134 1.00 26.19 99 ASP A C 1
ATOM 701 O O . ASP A 1 102 ? 9.265 19.762 12.071 1.00 26.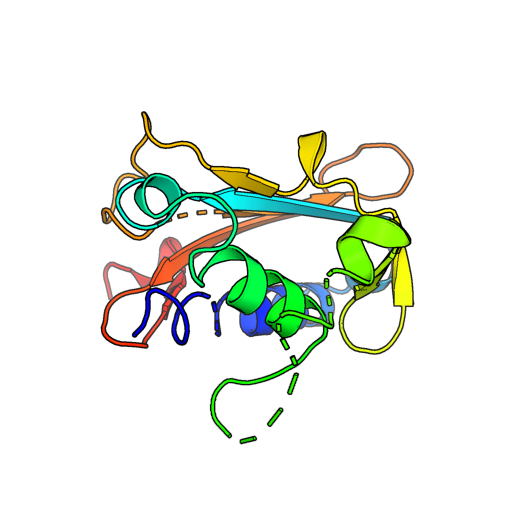93 99 ASP A O 1
ATOM 706 N N . PHE A 1 103 ? 8.007 20.124 10.236 1.00 27.30 100 PHE A N 1
ATOM 707 C CA . PHE A 1 103 ? 8.140 21.571 10.356 1.00 27.38 100 PHE A CA 1
ATOM 708 C C . PHE A 1 103 ? 6.818 22.218 9.954 1.00 28.44 100 PHE A C 1
ATOM 709 O O . PHE A 1 103 ? 6.537 22.313 8.748 1.00 30.20 100 PHE A O 1
ATOM 717 N N . LEU A 1 104 ? 5.989 22.579 10.951 1.00 25.93 101 LEU A N 1
ATOM 718 C CA . LEU A 1 104 ? 4.610 23.026 10.704 1.00 25.70 101 LEU A CA 1
ATOM 719 C C . LEU A 1 104 ? 4.406 24.495 11.009 1.00 24.94 101 LEU A C 1
ATOM 720 O O . LEU A 1 104 ? 4.817 24.980 12.072 1.00 23.99 101 LEU A O 1
ATOM 725 N N . PHE A 1 105 ? 3.758 25.191 10.069 1.00 24.38 102 PHE A N 1
ATOM 726 C CA . PHE A 1 105 ? 3.406 26.608 10.260 1.00 26.21 102 PHE A CA 1
ATOM 727 C C . PHE A 1 105 ? 1.929 26.622 10.611 1.00 26.18 102 PHE A C 1
ATOM 728 O O . PHE A 1 105 ? 1.093 26.435 9.743 1.00 24.91 102 PHE A O 1
ATOM 736 N N . LEU A 1 106 ? 1.621 26.780 11.876 1.00 22.91 103 LEU A N 1
ATOM 737 C CA . LEU A 1 106 ? 0.218 26.729 12.317 1.00 26.44 103 LEU A CA 1
ATOM 738 C C . LEU A 1 106 ? -0.359 28.141 12.416 1.00 27.67 103 LEU A C 1
ATOM 739 O O . LEU A 1 106 ? -0.554 28.644 13.506 1.00 27.55 103 LEU A O 1
ATOM 744 N N . GLN A 1 107 ? -0.613 28.739 11.248 1.00 29.98 104 GLN A N 1
ATOM 745 C CA . GLN A 1 107 ? -1.054 30.154 11.072 1.00 33.40 104 GLN A CA 1
ATOM 746 C C . GLN A 1 107 ? -2.378 30.429 11.795 1.00 32.17 104 GLN A C 1
ATOM 747 O O . GLN A 1 107 ? -2.647 31.552 12.163 1.00 32.44 104 GLN A O 1
ATOM 753 N N . LYS A 1 108 ? -3.165 29.391 12.060 1.00 29.89 105 LYS A N 1
ATOM 754 C CA . LYS A 1 108 ? -4.480 29.593 12.681 1.00 28.23 105 LYS A CA 1
ATOM 755 C C . LYS A 1 108 ? -4.468 29.400 14.155 1.00 28.34 105 LYS A C 1
ATOM 756 O O . LYS A 1 108 ? -5.552 29.431 14.760 1.00 29.53 105 LYS A O 1
ATOM 762 N N . GLU A 1 109 ? -3.299 29.170 14.769 1.00 26.77 106 GLU A N 1
ATOM 763 C CA . GLU A 1 109 ? -3.277 28.902 16.223 1.00 27.91 106 GLU A CA 1
ATOM 764 C C . GLU A 1 109 ? -2.299 29.859 16.908 1.00 28.10 106 GLU A C 1
ATOM 765 O O . GLU A 1 109 ? -1.386 30.405 16.258 1.00 26.49 106 GLU A O 1
ATOM 771 N N . LEU A 1 110 ? -2.553 30.051 18.194 1.00 29.72 107 LEU A N 1
ATOM 772 C CA . LEU A 1 110 ? -1.759 30.874 19.104 1.00 32.35 107 LEU A CA 1
ATOM 773 C C . LEU A 1 110 ? -1.348 30.031 20.287 1.00 33.38 107 LEU A C 1
ATOM 774 O O . LEU A 1 110 ? -2.186 29.293 20.812 1.00 35.03 107 LEU A O 1
ATOM 779 N N . LEU A 1 111 ? -0.095 30.130 20.739 1.00 33.95 108 LEU A N 1
ATOM 780 C CA . LEU A 1 111 ? 0.205 29.628 22.081 1.00 33.96 108 LEU A CA 1
ATOM 781 C C . LEU A 1 111 ? -0.215 30.730 23.085 1.00 34.04 108 LEU A C 1
ATOM 782 O O . LEU A 1 111 ? -0.248 31.914 22.718 1.00 33.81 108 LEU A O 1
ATOM 787 N N . PRO A 1 112 ? -0.564 30.343 24.332 1.00 34.62 109 PRO A N 1
ATOM 788 C CA . PRO A 1 112 ? -1.260 31.327 25.203 1.00 35.33 109 PRO A CA 1
ATOM 789 C C . PRO A 1 112 ? -0.436 32.545 25.719 1.00 34.97 109 PRO A C 1
ATOM 790 O O . PRO A 1 112 ? -1.018 33.618 25.889 1.00 36.70 109 PRO A O 1
ATOM 794 N N . LYS A 1 113 ? 0.880 32.444 25.936 1.00 34.29 110 LYS A N 1
ATOM 795 C CA . LYS A 1 113 ? 1.583 33.597 26.591 1.00 33.15 110 LYS A CA 1
ATOM 796 C C . LYS A 1 113 ? 1.806 34.751 25.618 1.00 32.25 110 LYS A C 1
ATOM 797 O O . LYS A 1 113 ? 1.911 35.913 26.025 1.00 29.86 110 LYS A O 1
ATOM 803 N N . HIS A 1 114 ? 1.917 34.419 24.326 1.00 29.36 111 HIS A N 1
ATOM 804 C CA . HIS A 1 114 ? 2.453 35.368 23.368 1.00 29.33 111 HIS A CA 1
ATOM 805 C C . HIS A 1 114 ? 2.335 34.844 21.933 1.00 30.13 111 HIS A C 1
ATOM 806 O O . HIS A 1 114 ? 2.326 33.635 21.736 1.00 28.01 111 HIS A O 1
ATOM 813 N N . SER A 1 115 ? 2.225 35.771 20.974 1.00 30.62 112 SER A N 1
ATOM 814 C CA . SER A 1 115 ? 2.093 35.460 19.550 1.00 31.26 112 SER A CA 1
ATOM 815 C C . SER A 1 115 ? 3.303 34.677 18.994 1.00 30.64 112 SER A C 1
ATOM 816 O O . SER A 1 115 ? 3.144 33.750 18.210 1.00 32.10 112 SER A O 1
ATOM 819 N N . ASN A 1 116 ? 4.511 35.026 19.429 1.00 29.37 113 ASN A N 1
ATOM 820 C CA . ASN A 1 116 ? 5.733 34.411 18.859 1.00 29.00 113 ASN A CA 1
ATOM 821 C C . ASN A 1 116 ? 6.070 33.073 19.494 1.00 28.48 113 ASN A C 1
ATOM 822 O O . ASN A 1 116 ? 7.060 32.975 20.233 1.00 29.28 113 ASN A O 1
ATOM 827 N N . GLY A 1 117 ? 5.252 32.061 19.252 1.00 27.19 114 GLY A N 1
ATOM 828 C CA . GLY A 1 117 ? 5.355 30.829 19.982 1.00 27.58 114 GLY A CA 1
ATOM 829 C C . GLY A 1 117 ? 5.914 29.731 19.105 1.00 26.83 114 GLY A C 1
ATOM 830 O O . GLY A 1 117 ? 5.668 29.695 17.890 1.00 29.17 114 GLY A O 1
ATOM 839 N N . ARG A 1 119 ? 6.914 25.307 19.401 1.00 25.78 116 ARG A N 1
ATOM 840 C CA . ARG A 1 119 ? 7.077 24.052 20.138 1.00 25.56 116 ARG A CA 1
ATOM 841 C C . ARG A 1 119 ? 8.097 23.124 19.457 1.00 26.28 116 ARG A C 1
ATOM 842 O O . ARG A 1 119 ? 7.954 22.808 18.244 1.00 26.81 116 ARG A O 1
ATOM 850 N N . PHE A 1 120 ? 9.095 22.660 20.226 1.00 24.92 117 PHE A N 1
ATOM 851 C CA . PHE A 1 120 ? 10.033 21.646 19.719 1.00 25.59 117 PHE A CA 1
ATOM 852 C C . PHE A 1 120 ? 9.716 20.311 20.375 1.00 25.66 117 PHE A C 1
ATOM 853 O O . PHE A 1 120 ? 9.426 20.273 21.571 1.00 25.50 117 PHE A O 1
ATOM 861 N N . SER A 1 121 ? 9.794 19.231 19.596 1.00 25.10 118 SER A N 1
ATOM 862 C CA . SER A 1 121 ? 9.540 17.859 20.096 1.00 25.97 118 SER A CA 1
ATOM 863 C C . SER A 1 121 ? 10.620 16.919 19.541 1.00 26.02 118 SER A C 1
ATOM 864 O O . SER A 1 121 ? 11.074 17.091 18.402 1.00 27.14 118 SER A O 1
ATOM 867 N N . ALA A 1 122 ? 10.990 15.908 20.329 1.00 26.38 119 ALA A N 1
ATOM 868 C CA . ALA A 1 122 ? 11.960 14.889 19.948 1.00 26.54 119 ALA A CA 1
ATOM 869 C C . ALA A 1 122 ? 11.282 13.563 20.165 1.00 27.31 119 ALA A C 1
ATOM 870 O O . ALA A 1 122 ? 10.588 13.376 21.171 1.00 27.62 119 ALA A O 1
ATOM 872 N N . PHE A 1 123 ? 11.437 12.661 19.196 1.00 2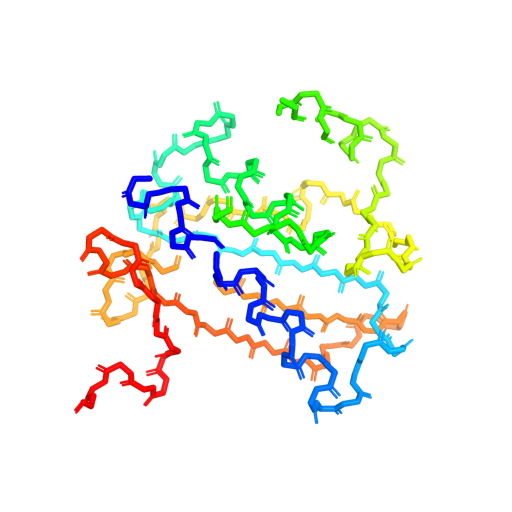8.80 120 PHE A N 1
ATOM 873 C CA . PHE A 1 123 ? 10.849 11.324 19.251 1.00 30.26 120 PHE A CA 1
ATOM 874 C C . PHE A 1 123 ? 11.969 10.302 19.146 1.00 31.90 120 PHE A C 1
ATOM 875 O O . PHE A 1 123 ? 13.014 10.559 18.499 1.00 31.33 120 PHE A O 1
ATOM 883 N N . ASP A 1 124 ? 11.774 9.139 19.767 1.00 34.47 121 ASP A N 1
ATOM 884 C CA . ASP A 1 124 ? 12.702 8.016 19.519 1.00 36.81 121 ASP A CA 1
ATOM 885 C C . ASP A 1 124 ? 12.395 7.334 18.162 1.00 38.09 121 ASP A C 1
ATOM 886 O O . ASP A 1 124 ? 11.562 7.843 17.369 1.00 38.26 121 ASP A O 1
ATOM 891 N N . GLY A 1 125 ? 13.037 6.192 17.897 1.00 38.10 122 GLY A N 1
ATOM 892 C CA . GLY A 1 125 ? 12.796 5.466 16.644 1.00 39.28 122 GLY A CA 1
ATOM 893 C C . GLY A 1 125 ? 11.473 4.695 16.581 1.00 40.53 122 GLY A C 1
ATOM 894 O O . GLY A 1 125 ? 11.020 4.326 15.483 1.00 41.04 122 GLY A O 1
ATOM 895 N N . ASN A 1 126 ? 10.862 4.451 17.746 1.00 40.11 123 ASN A N 1
ATOM 896 C CA . ASN A 1 126 ? 9.542 3.813 17.847 1.00 40.22 123 ASN A CA 1
ATOM 897 C C . ASN A 1 126 ? 8.311 4.761 17.907 1.00 38.96 123 ASN A C 1
ATOM 898 O O . ASN A 1 126 ? 7.249 4.346 18.399 1.00 38.53 123 ASN A O 1
ATOM 903 N N . ALA A 1 127 ? 8.450 6.012 17.441 1.00 36.70 124 ALA A N 1
ATOM 904 C CA . ALA A 1 127 ? 7.339 6.987 17.421 1.00 35.48 124 ALA A CA 1
ATOM 905 C C . ALA A 1 127 ? 6.925 7.540 18.779 1.00 35.09 124 ALA A C 1
ATOM 906 O O . ALA A 1 127 ? 5.867 8.152 18.871 1.00 35.87 124 ALA A O 1
ATOM 908 N N . ASN A 1 128 ? 7.706 7.301 19.827 1.00 34.03 125 ASN A N 1
ATOM 909 C CA . ASN A 1 128 ? 7.353 7.761 21.140 1.00 33.91 125 ASN A CA 1
ATOM 910 C C . ASN A 1 128 ? 7.936 9.152 21.372 1.00 33.13 125 ASN A C 1
ATOM 911 O O . ASN A 1 128 ? 9.168 9.362 21.157 1.00 31.62 125 ASN A O 1
ATOM 916 N N . LEU A 1 129 ? 7.087 10.061 21.862 1.00 31.96 126 LEU A N 1
ATOM 917 C CA . LEU A 1 129 ? 7.528 11.383 22.290 1.00 32.03 126 LEU A CA 1
ATOM 918 C C . LEU A 1 129 ? 8.517 11.281 23.440 1.00 31.82 126 LEU A C 1
ATOM 919 O O . LEU A 1 129 ? 8.171 10.764 24.479 1.00 32.34 126 LEU A O 1
ATOM 924 N N . LEU A 1 130 ? 9.745 11.755 23.251 1.00 31.97 127 LEU A N 1
ATOM 925 C CA . LEU A 1 130 ? 10.707 11.841 24.365 1.00 32.84 127 LEU A CA 1
ATOM 926 C C . LEU A 1 130 ? 10.574 13.101 25.241 1.00 33.17 127 LEU A C 1
ATOM 927 O O . LEU A 1 130 ? 10.664 13.042 26.478 1.00 34.68 127 LEU A O 1
ATOM 932 N N . ILE A 1 131 ? 10.362 14.245 24.593 1.00 33.86 128 ILE A N 1
ATOM 933 C CA . ILE A 1 131 ? 10.262 15.544 25.267 1.00 33.41 128 ILE A CA 1
ATOM 934 C C . ILE A 1 131 ? 9.652 16.566 24.301 1.00 32.80 128 ILE A C 1
ATOM 935 O O . ILE A 1 131 ? 9.836 16.489 23.090 1.00 31.27 128 ILE A O 1
ATOM 940 N N . GLU A 1 132 ? 8.890 17.499 24.840 1.00 31.34 129 GLU A N 1
ATOM 941 C CA . GLU A 1 132 ? 8.466 18.619 24.033 1.00 31.26 129 GLU A CA 1
ATOM 942 C C . GLU A 1 132 ? 8.757 19.916 24.816 1.00 29.93 129 GLU A C 1
ATOM 943 O O . GLU A 1 132 ? 8.817 19.916 26.043 1.00 27.99 129 GLU A O 1
ATOM 949 N N . GLN A 1 133 ? 9.001 21.018 24.122 1.00 28.59 130 GLN A N 1
ATOM 950 C CA . GLN A 1 133 ? 9.275 22.225 24.894 1.00 28.22 130 GLN A CA 1
ATOM 951 C C . GLN A 1 133 ? 8.808 23.412 24.106 1.00 27.40 130 GLN A C 1
ATOM 952 O O . GLN A 1 133 ? 9.120 23.533 22.930 1.00 26.83 130 GLN A O 1
ATOM 958 N N . VAL A 1 134 ? 8.072 24.286 24.765 1.00 27.20 131 VAL A N 1
ATOM 959 C CA . VAL A 1 134 ? 7.588 25.522 24.180 1.00 26.48 131 VAL A CA 1
ATOM 960 C C . VAL A 1 134 ? 8.561 26.653 24.513 1.00 27.96 131 VAL A C 1
ATOM 961 O O . VAL A 1 134 ? 9.032 26.797 25.669 1.00 26.72 131 VAL A O 1
ATOM 965 N N . TYR A 1 135 ? 8.864 27.464 23.507 1.00 28.02 132 TYR A N 1
ATOM 966 C CA . TYR A 1 135 ? 9.664 28.685 23.740 1.00 29.29 132 TYR A CA 1
ATOM 967 C C . TYR A 1 135 ? 8.908 29.822 23.078 1.00 29.20 132 TYR A C 1
ATOM 968 O O . TYR A 1 135 ? 8.150 29.574 22.091 1.00 27.85 132 TYR A O 1
ATOM 977 N N . TYR A 1 136 ? 9.147 31.037 23.577 1.00 28.32 133 TYR A N 1
ATOM 978 C CA . TYR A 1 136 ? 8.677 32.249 22.920 1.00 29.25 133 TYR A CA 1
ATOM 979 C C . TYR A 1 136 ? 9.860 33.112 22.597 1.00 31.11 133 TYR A C 1
ATOM 980 O O . TYR A 1 136 ? 10.811 33.177 23.361 1.00 32.16 133 TYR A O 1
ATOM 989 N N . SER A 1 137 ? 9.788 33.791 21.469 1.00 32.84 134 SER A N 1
ATOM 990 C CA . SER A 1 137 ? 10.805 34.700 20.984 1.00 34.32 134 SER A CA 1
ATOM 991 C C . SER A 1 137 ? 10.245 36.105 21.276 1.00 36.93 134 SER A C 1
ATOM 992 O O . SER A 1 137 ? 9.181 36.509 20.735 1.00 33.98 134 SER A O 1
ATOM 995 N N . ILE A 1 138 ? 10.964 36.854 22.122 1.00 38.17 135 ILE A N 1
ATOM 996 C CA . ILE A 1 138 ? 10.327 37.925 22.870 1.00 42.37 135 ILE A CA 1
ATOM 997 C C . ILE A 1 138 ? 11.041 39.282 22.838 1.00 42.95 135 ILE A C 1
ATOM 998 O O . ILE A 1 138 ? 10.631 40.316 23.435 1.00 43.26 135 ILE A O 1
ATOM 1003 N N . GLY A 1 139 ? 12.066 39.314 22.025 1.00 44.60 136 GLY A N 1
ATOM 1004 C CA . GLY A 1 139 ? 12.087 40.443 21.118 1.00 45.46 136 GLY A CA 1
ATOM 1005 C C . GLY A 1 139 ? 12.801 41.718 21.494 1.00 45.30 136 GLY A C 1
ATOM 1006 O O . GLY A 1 139 ? 12.895 42.144 22.660 1.00 44.67 136 GLY A O 1
ATOM 1007 N N . GLY A 1 140 ? 13.445 42.227 20.462 1.00 45.47 137 GLY A N 1
ATOM 1008 C CA . GLY A 1 140 ? 13.841 41.348 19.389 1.00 44.42 137 GLY A CA 1
ATOM 1009 C C . GLY A 1 140 ? 15.003 40.546 19.964 1.00 44.16 137 GLY A C 1
ATOM 1010 O O . GLY A 1 140 ? 16.003 41.110 20.360 1.00 43.71 137 GLY A O 1
ATOM 1011 N N . GLY A 1 141 ? 14.846 39.237 20.082 1.00 44.38 138 GLY A N 1
ATOM 1012 C CA . GLY A 1 141 ? 16.018 38.356 20.137 1.00 43.73 138 GLY A CA 1
ATOM 1013 C C . GLY A 1 141 ? 16.338 37.699 21.451 1.00 43.19 138 GLY A C 1
ATOM 1014 O O . GLY A 1 141 ? 17.430 37.146 21.611 1.00 43.45 138 GLY A O 1
ATOM 1015 N N . PHE A 1 142 ? 15.403 37.761 22.400 1.00 41.27 139 PHE A N 1
ATOM 1016 C CA . PHE A 1 142 ? 15.537 36.936 23.596 1.00 40.01 139 PHE A CA 1
ATOM 1017 C C . PHE A 1 142 ? 14.511 35.824 23.521 1.00 38.20 139 PHE A C 1
ATOM 1018 O O . PHE A 1 142 ? 13.489 35.955 22.845 1.00 37.14 139 PHE A O 1
ATOM 1026 N N . ILE A 1 143 ? 14.786 34.721 24.193 1.00 36.35 140 ILE A N 1
ATOM 1027 C CA . ILE A 1 143 ? 13.806 33.655 24.269 1.00 34.89 140 ILE A CA 1
ATOM 1028 C C . ILE A 1 143 ? 13.471 33.317 25.693 1.00 34.38 140 ILE A C 1
ATOM 1029 O O . ILE A 1 143 ? 14.243 33.613 26.638 1.00 34.32 140 ILE A O 1
ATOM 1034 N N . THR A 1 144 ? 12.345 32.670 25.871 1.00 32.52 141 THR A N 1
ATOM 1035 C CA . THR A 1 144 ? 12.034 32.171 27.163 1.00 33.13 141 THR A CA 1
ATOM 1036 C C . THR A 1 144 ? 11.277 30.876 27.024 1.00 33.87 141 THR A C 1
ATOM 1037 O O . THR A 1 144 ? 10.503 30.702 26.065 1.00 33.68 141 THR A O 1
ATOM 1041 N N . THR A 1 145 ? 11.464 29.958 27.963 1.00 33.63 142 THR A N 1
ATOM 1042 C CA . THR A 1 145 ? 10.575 28.817 27.990 1.00 35.41 142 THR A CA 1
ATOM 1043 C C . THR A 1 145 ? 9.213 29.311 28.394 1.00 36.12 142 THR A C 1
ATOM 1044 O O . THR A 1 145 ? 9.079 30.360 29.019 1.00 38.07 142 THR A O 1
ATOM 1048 N N . GLU A 1 146 ? 8.197 28.541 28.049 1.00 37.22 143 GLU A N 1
ATOM 1049 C CA . GLU A 1 146 ? 6.883 28.711 28.641 1.00 38.19 143 GLU A CA 1
ATOM 1050 C C . GLU A 1 146 ? 6.952 28.863 30.158 1.00 38.19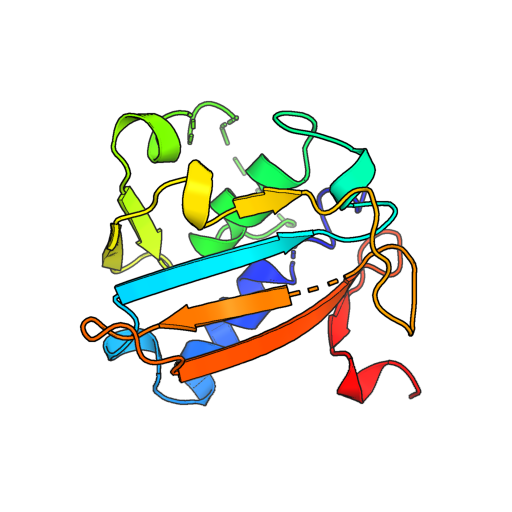 143 GLU A C 1
ATOM 1051 O O . GLU A 1 146 ? 6.264 29.697 30.719 1.00 37.89 143 GLU A O 1
ATOM 1057 N N . GLU A 1 147 ? 7.746 28.033 30.816 1.00 38.28 144 GLU A N 1
ATOM 1058 C CA . GLU A 1 147 ? 7.780 28.009 32.275 1.00 39.49 144 GLU A CA 1
ATOM 1059 C C . GLU A 1 147 ? 8.425 29.260 32.879 1.00 40.01 144 GLU A C 1
ATOM 1060 O O . GLU A 1 147 ? 8.082 29.668 33.993 1.00 39.81 144 GLU A O 1
ATOM 1066 N N . ASP A 1 148 ? 9.383 29.849 32.169 1.00 40.35 145 ASP A N 1
ATOM 1067 C CA . ASP A 1 148 ? 10.084 31.022 32.683 1.00 40.95 145 ASP A CA 1
ATOM 1068 C C . ASP A 1 148 ? 9.373 32.311 32.289 1.00 41.34 145 ASP A C 1
ATOM 1069 O O . ASP A 1 148 ? 9.751 33.381 32.784 1.00 40.60 145 ASP A O 1
ATOM 1074 N N . PHE A 1 149 ? 8.356 32.211 31.424 1.00 39.68 146 PHE A N 1
ATOM 1075 C CA . PHE A 1 149 ? 7.776 33.383 30.803 1.00 40.53 146 PHE A CA 1
ATOM 1076 C C . PHE A 1 149 ? 7.387 34.449 31.841 1.00 43.01 146 PHE A C 1
ATOM 1077 O O . PHE A 1 149 ? 7.771 35.627 31.711 1.00 42.78 146 PHE A O 1
ATOM 1085 N N . ASP A 1 150 ? 6.623 34.024 32.841 1.00 44.95 147 ASP A N 1
ATOM 1086 C CA . ASP A 1 150 ? 6.119 34.918 33.874 1.00 47.32 147 ASP A CA 1
ATOM 1087 C C . ASP A 1 150 ? 7.118 35.444 34.948 1.00 48.66 147 ASP A C 1
ATOM 1088 O O . ASP A 1 150 ? 6.711 35.937 36.018 1.00 48.75 147 ASP A O 1
ATOM 1093 N N . LYS A 1 151 ? 8.418 35.428 34.663 1.00 49.89 148 LYS A N 1
ATOM 1094 C CA . LYS A 1 151 ? 9.379 35.726 35.763 1.00 50.17 148 LYS A CA 1
ATOM 1095 C C . LYS A 1 151 ? 10.322 36.941 35.659 1.00 50.39 148 LYS A C 1
ATOM 1096 O O . LYS A 1 151 ? 10.718 37.565 36.722 1.00 51.80 148 LYS A O 1
#

B-factor: mean 38.1, std 10.69, range [18.04, 80.75]

Foldseek 3Di:
DVLQQQLVVLLVVLVVCVVVVNVVQFQAKADEWFAPNLVCDDPNHNVVNNLVVQCVDHPVCVVVCVCAVVQWRCGPNHDTHGHHCVGGYYRPNPDADPPDRGKKMWTAGPVRHTPDMWMKGCDPPHHIDTPVRSVD